Protein AF-A0A8I1LSE9-F1 (afdb_monomer)

Mean predicted aligned error: 7.17 Å

Nearest PDB structures (foldseek):
  5j0l-assembly3_F  TM=4.101E-01  e=3.811E+00  synthetic construct
  8to0-assembly1_z4  TM=3.431E-01  e=9.808E+00  Mus musculus

Solvent-accessible surface area (backbone atoms only — not comparable to full-atom values): 5292 Å² total; per-residue (Å²): 134,85,79,71,48,70,65,52,51,51,51,52,50,50,52,52,51,50,56,51,52,52,53,50,50,56,51,44,70,75,43,63,74,86,62,28,60,64,52,51,52,55,49,52,52,48,52,54,52,51,50,52,52,52,55,52,52,54,50,47,62,75,61,70,44,92,63,49,71,66,55,48,56,53,52,50,54,53,50,52,55,49,51,54,52,49,50,56,63,73,72,106

Secondary structure (DSSP, 8-state):
-----HHHHHHHHHHHHHHHHHHHHHHHHTS-HHHHHHHHHHHHHHHHHHHHHHHHHHHHHHTT-TTHHHHHHHHHHHHHHHHHHHHHHH--

Foldseek 3Di:
DDPCDLLNVLVVLLVVLVVLLVVV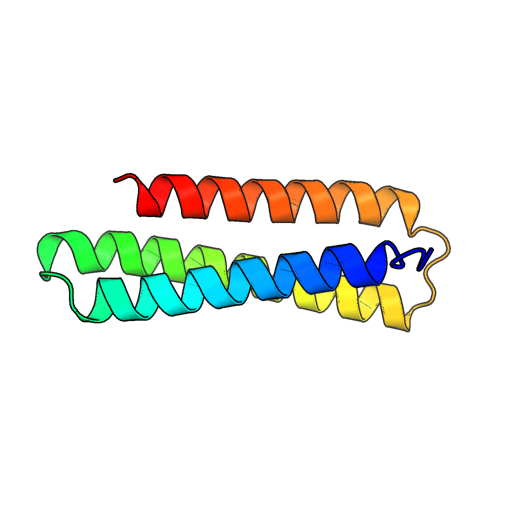LVVLVVDDPVLNPVLVVLSVVLVVLSVVLVVVSVVCVVVVDPPCPVNVVVSVVSSVVSVVSSVVSVVD

Sequence (92 aa):
MTHISYIDHLNQRLGAIESALERERDRLDAAPLEDKVEALTSLSHLQQRHKTVQDRLCKAQRNHAETWSDAHAGFREELDGIADSLERLLTK

Radius of gyration: 15.15 Å; Cα contacts (8 Å, |Δi|>4): 39; chains: 1; bounding box: 32×28×44 Å

pLDDT: mean 78.92, std 10.85, range [37.44, 89.88]

Structure (mmCIF, N/CA/C/O backbone):
data_AF-A0A8I1LSE9-F1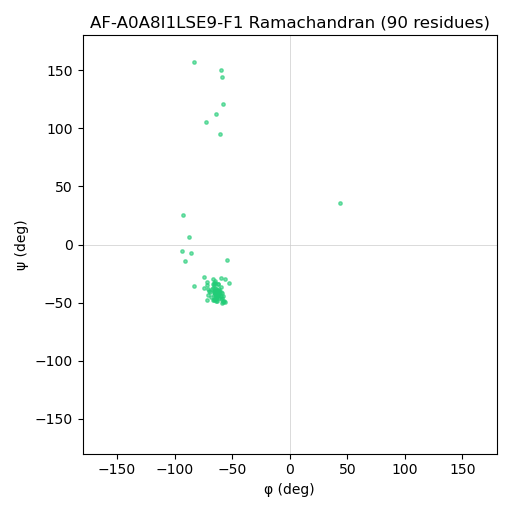
#
_entry.id   AF-A0A8I1LSE9-F1
#
loop_
_atom_site.group_PDB
_atom_site.id
_atom_site.type_symbol
_atom_site.label_atom_id
_atom_site.label_alt_id
_atom_site.label_comp_id
_atom_site.label_asym_id
_atom_site.label_entity_id
_atom_site.label_seq_id
_atom_site.pdbx_PDB_ins_code
_atom_site.Cartn_x
_atom_site.Cartn_y
_atom_site.Cartn_z
_atom_site.occupancy
_atom_site.B_iso_or_equiv
_atom_site.auth_seq_id
_atom_site.auth_comp_id
_atom_site.auth_asym_id
_atom_site.auth_atom_id
_atom_site.pdbx_PDB_model_num
ATOM 1 N N . MET A 1 1 ? -0.084 -21.209 -22.865 1.00 37.44 1 MET A N 1
ATOM 2 C CA . MET A 1 1 ? 0.683 -20.646 -21.734 1.00 37.44 1 MET A CA 1
ATOM 3 C C . MET A 1 1 ? 0.739 -19.145 -21.928 1.00 37.44 1 MET A C 1
ATOM 5 O O . MET A 1 1 ? 1.475 -18.680 -22.785 1.00 37.44 1 MET A O 1
ATOM 9 N N . THR A 1 2 ? -0.118 -18.395 -21.242 1.00 45.62 2 THR A N 1
ATOM 10 C CA . THR A 1 2 ? -0.092 -16.930 -21.293 1.00 45.62 2 THR A CA 1
ATOM 11 C C . THR A 1 2 ? 1.127 -16.454 -20.515 1.0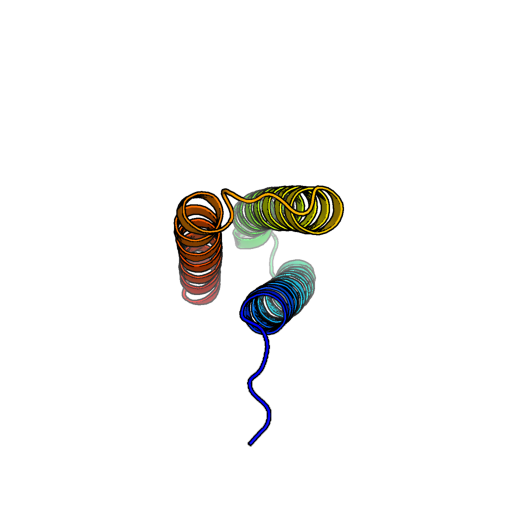0 45.62 2 THR A C 1
ATOM 13 O O . THR A 1 2 ? 1.146 -16.533 -19.289 1.00 45.62 2 THR A O 1
ATOM 16 N N . HIS A 1 3 ? 2.160 -16.009 -21.230 1.00 49.53 3 HIS A N 1
ATOM 17 C CA . HIS A 1 3 ? 3.189 -15.151 -20.657 1.00 49.53 3 HIS A CA 1
ATOM 18 C C . HIS A 1 3 ? 2.478 -13.878 -20.190 1.00 49.53 3 HIS A C 1
ATOM 20 O O . HIS A 1 3 ? 2.197 -12.993 -20.992 1.00 49.53 3 HIS A O 1
ATOM 26 N N . ILE A 1 4 ? 2.106 -13.834 -18.912 1.00 60.03 4 ILE A N 1
ATOM 27 C CA . ILE A 1 4 ? 1.670 -12.601 -18.259 1.00 60.03 4 ILE A CA 1
ATOM 28 C C . ILE A 1 4 ? 2.847 -11.637 -18.404 1.00 60.03 4 ILE A C 1
ATOM 30 O O . ILE A 1 4 ? 3.970 -11.976 -18.013 1.00 60.03 4 ILE A O 1
ATOM 34 N N . SER A 1 5 ? 2.624 -10.486 -19.043 1.00 73.81 5 SER A N 1
ATOM 35 C CA . SER A 1 5 ? 3.676 -9.482 -19.167 1.00 73.81 5 SER A CA 1
ATOM 36 C C . SER A 1 5 ? 4.113 -9.090 -17.760 1.00 73.81 5 SER A C 1
ATOM 38 O O . SER A 1 5 ? 3.296 -9.015 -16.846 1.00 73.81 5 SER A O 1
ATOM 40 N N . TYR A 1 6 ? 5.397 -8.821 -17.549 1.00 73.06 6 TYR A N 1
ATOM 41 C CA . TYR A 1 6 ? 5.875 -8.366 -16.242 1.00 73.06 6 TYR A CA 1
ATOM 42 C C . TYR A 1 6 ? 5.086 -7.147 -15.721 1.00 73.06 6 TYR A C 1
ATOM 44 O O . TYR A 1 6 ? 4.822 -7.019 -14.527 1.00 73.06 6 TYR A O 1
ATOM 52 N N . ILE A 1 7 ? 4.646 -6.289 -16.641 1.00 74.50 7 ILE A N 1
ATOM 53 C CA . ILE A 1 7 ? 3.759 -5.162 -16.356 1.00 74.50 7 ILE A CA 1
ATOM 54 C C . ILE A 1 7 ? 2.410 -5.627 -15.799 1.00 74.50 7 ILE A C 1
ATOM 56 O O . ILE A 1 7 ? 1.928 -5.058 -14.823 1.00 74.50 7 ILE A O 1
ATOM 60 N N . ASP A 1 8 ? 1.823 -6.672 -16.375 1.00 79.38 8 ASP A N 1
ATOM 61 C CA . ASP A 1 8 ? 0.567 -7.248 -15.897 1.00 79.38 8 ASP A CA 1
ATOM 62 C C . ASP A 1 8 ? 0.747 -7.851 -14.501 1.00 79.38 8 ASP A C 1
ATOM 64 O O . ASP A 1 8 ? -0.119 -7.678 -13.649 1.00 79.38 8 ASP A O 1
ATOM 68 N N . HIS A 1 9 ? 1.898 -8.473 -14.226 1.00 81.38 9 HIS A N 1
ATOM 69 C CA . HIS A 1 9 ? 2.227 -8.975 -12.891 1.00 81.38 9 HIS A CA 1
ATOM 70 C C . HIS A 1 9 ? 2.351 -7.837 -11.862 1.00 81.38 9 HIS A C 1
ATOM 72 O O . HIS A 1 9 ? 1.803 -7.935 -10.764 1.00 81.38 9 HIS A O 1
ATOM 78 N N . LEU A 1 10 ? 3.015 -6.728 -12.209 1.00 80.75 10 LEU A N 1
ATOM 79 C CA . LEU A 1 10 ? 3.093 -5.547 -11.341 1.00 80.75 10 LEU A CA 1
ATOM 80 C C . LEU A 1 10 ? 1.724 -4.897 -11.115 1.00 80.75 10 LEU A C 1
ATOM 82 O O . LEU A 1 10 ? 1.402 -4.539 -9.985 1.00 80.75 10 LEU A O 1
ATOM 86 N N . ASN A 1 11 ? 0.906 -4.782 -12.162 1.00 82.25 11 ASN A N 1
ATOM 87 C CA . ASN A 1 11 ? -0.456 -4.260 -12.063 1.00 82.25 11 ASN A CA 1
ATOM 88 C C . ASN A 1 11 ? -1.339 -5.160 -11.189 1.00 82.25 11 ASN A C 1
ATOM 90 O O . ASN A 1 11 ? -2.063 -4.665 -10.329 1.00 82.25 11 ASN A O 1
ATOM 94 N N . GLN A 1 12 ? -1.245 -6.481 -11.355 1.00 86.38 12 GLN A N 1
ATOM 95 C CA . GLN A 1 12 ? -1.968 -7.443 -10.527 1.00 86.38 12 GLN A CA 1
ATOM 96 C C . GLN A 1 12 ? -1.556 -7.321 -9.057 1.00 86.38 12 GLN A C 1
ATOM 98 O O . GLN A 1 12 ? -2.401 -7.357 -8.163 1.00 86.38 12 GLN A O 1
ATOM 103 N N . ARG A 1 13 ? -0.260 -7.122 -8.803 1.00 85.44 13 ARG A N 1
ATOM 104 C CA . ARG A 1 13 ? 0.277 -6.954 -7.454 1.00 85.44 13 ARG A CA 1
ATOM 105 C C . ARG A 1 13 ? -0.132 -5.626 -6.818 1.00 85.44 13 ARG A C 1
ATOM 107 O O . ARG A 1 13 ? -0.501 -5.610 -5.647 1.00 85.44 13 ARG A O 1
ATOM 114 N N . LEU A 1 14 ? -0.145 -4.540 -7.590 1.00 86.12 14 LEU A N 1
ATOM 115 C CA . LEU A 1 14 ? -0.708 -3.255 -7.171 1.00 86.12 14 LEU A CA 1
ATOM 116 C C . LEU A 1 14 ? -2.187 -3.388 -6.798 1.00 86.12 14 LEU A C 1
ATOM 118 O O . LEU A 1 14 ? -2.571 -2.907 -5.736 1.00 86.12 14 LEU A O 1
ATOM 122 N N . GLY A 1 15 ? -2.992 -4.073 -7.614 1.00 87.19 15 GLY A N 1
ATOM 123 C CA . GLY A 1 15 ? -4.412 -4.293 -7.324 1.00 87.19 15 GLY A CA 1
ATOM 124 C C . GLY A 1 15 ? -4.649 -5.165 -6.085 1.00 87.19 15 GLY A C 1
ATOM 125 O O . GLY A 1 15 ? -5.576 -4.919 -5.314 1.00 87.19 15 GLY A O 1
ATOM 126 N N . ALA A 1 16 ? -3.784 -6.155 -5.842 1.00 87.69 16 ALA A N 1
ATOM 127 C CA . ALA A 1 16 ? -3.843 -6.971 -4.631 1.00 87.69 16 ALA A CA 1
ATOM 128 C C . ALA A 1 16 ? -3.536 -6.150 -3.366 1.00 87.69 16 ALA A C 1
ATOM 130 O O . ALA A 1 16 ? -4.246 -6.277 -2.369 1.00 87.69 16 ALA A O 1
ATOM 131 N N . ILE A 1 17 ? -2.517 -5.283 -3.419 1.00 86.56 17 ILE A N 1
ATOM 132 C CA . ILE A 1 17 ? -2.181 -4.366 -2.320 1.00 86.56 17 ILE A CA 1
ATOM 133 C C . ILE A 1 17 ? -3.311 -3.357 -2.094 1.00 86.56 17 ILE A C 1
ATOM 135 O O . ILE A 1 17 ? -3.686 -3.126 -0.952 1.00 86.56 17 ILE A O 1
ATOM 139 N N . GLU A 1 18 ? -3.887 -2.799 -3.159 1.00 88.31 18 GLU A N 1
ATOM 140 C CA . GLU A 1 18 ? -5.024 -1.874 -3.079 1.00 88.31 18 GLU A CA 1
ATOM 141 C C . GLU A 1 18 ? -6.223 -2.521 -2.378 1.00 88.31 18 GLU A C 1
ATOM 143 O O . GLU A 1 18 ? -6.711 -1.998 -1.379 1.00 88.31 18 GLU A O 1
ATOM 148 N N . SER A 1 19 ? -6.602 -3.728 -2.806 1.00 88.81 19 SER A N 1
ATOM 149 C CA . SER A 1 19 ? -7.690 -4.491 -2.183 1.00 88.81 19 SER A CA 1
ATOM 150 C C . SER A 1 19 ? -7.427 -4.781 -0.701 1.00 88.81 19 SER A C 1
ATOM 152 O O . SER A 1 19 ? -8.351 -4.812 0.108 1.00 88.81 19 SER A O 1
ATOM 154 N N . ALA A 1 20 ? -6.172 -5.042 -0.329 1.00 86.12 20 ALA A N 1
ATOM 155 C CA . ALA A 1 20 ? -5.803 -5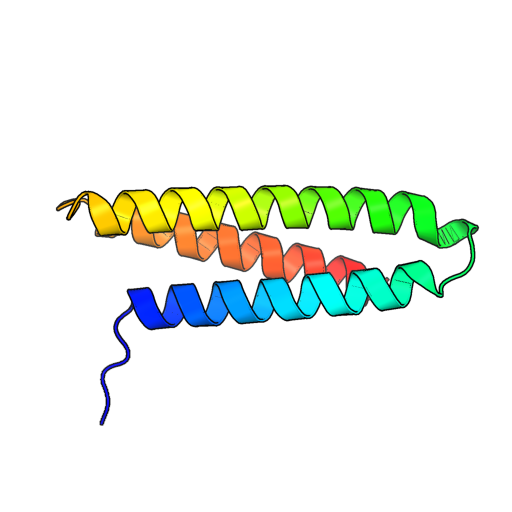.310 1.055 1.00 86.12 20 ALA A CA 1
ATOM 156 C C . ALA A 1 20 ? -5.804 -4.029 1.910 1.00 86.12 20 ALA A C 1
ATOM 158 O O . ALA A 1 20 ? -6.261 -4.064 3.051 1.00 86.12 20 ALA A O 1
ATOM 159 N N . LEU A 1 21 ? -5.371 -2.894 1.349 1.00 85.56 21 LEU A N 1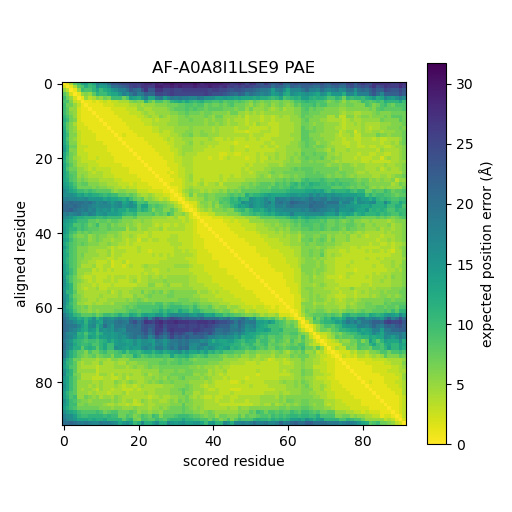
ATOM 160 C CA . LEU A 1 21 ? -5.455 -1.581 1.993 1.00 85.56 21 LEU A CA 1
ATOM 161 C C . LEU A 1 21 ? -6.908 -1.152 2.232 1.00 85.56 21 LEU A C 1
ATOM 163 O O . LEU A 1 21 ? -7.205 -0.604 3.290 1.00 85.56 21 LEU A O 1
ATOM 167 N N . GLU A 1 22 ? -7.807 -1.399 1.278 1.00 88.25 22 GLU A N 1
ATOM 168 C CA . GLU A 1 22 ? -9.241 -1.113 1.425 1.00 88.25 22 GLU A CA 1
ATOM 169 C C . GLU A 1 22 ? -9.878 -1.962 2.526 1.00 88.25 22 GLU A C 1
ATOM 171 O O . GLU A 1 22 ? -10.515 -1.424 3.427 1.00 88.25 22 GLU A O 1
ATOM 176 N N . ARG A 1 23 ? -9.632 -3.277 2.525 1.00 86.88 23 ARG A N 1
ATOM 177 C CA . ARG A 1 23 ? -10.152 -4.170 3.574 1.00 86.88 23 ARG A CA 1
ATOM 178 C C . ARG A 1 23 ? -9.683 -3.767 4.964 1.00 86.88 23 ARG A C 1
ATOM 180 O O . ARG A 1 23 ? -10.465 -3.813 5.909 1.00 86.88 23 ARG A O 1
ATOM 187 N N . GLU A 1 24 ? -8.413 -3.393 5.093 1.00 85.62 24 GLU A N 1
ATOM 188 C CA . GLU A 1 24 ? -7.881 -2.993 6.390 1.00 85.62 24 GLU A CA 1
ATOM 189 C C . GLU A 1 24 ? -8.413 -1.630 6.825 1.00 85.62 24 GLU A C 1
ATOM 191 O O . GLU A 1 24 ? -8.672 -1.422 8.007 1.00 85.62 24 GLU A O 1
ATOM 196 N N . ARG A 1 25 ? -8.680 -0.726 5.876 1.00 85.75 25 ARG A N 1
ATOM 197 C CA . ARG A 1 25 ? -9.396 0.515 6.170 1.00 85.75 25 ARG A CA 1
ATOM 198 C C . ARG A 1 25 ? -10.772 0.240 6.758 1.00 85.75 25 ARG A C 1
ATOM 200 O O . ARG A 1 25 ? -11.079 0.775 7.818 1.00 85.75 25 ARG A O 1
ATOM 207 N N . ASP A 1 26 ? -11.553 -0.619 6.110 1.00 86.69 26 ASP A N 1
ATOM 208 C CA . ASP A 1 26 ? -12.898 -0.975 6.564 1.00 86.69 26 ASP A CA 1
ATOM 209 C C . ASP A 1 26 ? -12.866 -1.643 7.948 1.00 86.69 26 ASP A C 1
ATOM 211 O O . ASP A 1 26 ? -13.686 -1.339 8.818 1.00 86.69 26 ASP A O 1
ATOM 215 N N . ARG A 1 27 ? -11.878 -2.518 8.189 1.00 84.69 27 ARG A N 1
ATOM 216 C CA . ARG A 1 27 ? -11.666 -3.161 9.494 1.00 84.69 27 ARG A CA 1
ATOM 217 C C . ARG A 1 27 ? -11.333 -2.140 10.581 1.00 84.69 27 ARG A C 1
ATOM 219 O O . ARG A 1 27 ? -11.940 -2.180 11.649 1.00 84.69 27 ARG A O 1
ATOM 226 N N . LEU A 1 28 ? -10.391 -1.235 10.322 1.00 82.62 28 LEU A N 1
ATOM 227 C CA . LEU A 1 28 ? -9.998 -0.185 11.266 1.00 82.62 28 LEU A CA 1
ATOM 228 C C . LEU A 1 28 ? -11.115 0.829 11.494 1.00 82.62 28 LEU A C 1
ATOM 230 O O . LEU A 1 28 ? -11.232 1.385 12.587 1.00 82.62 28 LEU A O 1
ATOM 234 N N . ASP A 1 29 ? -11.972 1.053 10.499 1.00 81.31 29 ASP A N 1
ATOM 235 C CA . ASP A 1 29 ? -13.135 1.907 10.672 1.00 81.31 29 ASP A CA 1
ATOM 236 C C . ASP A 1 29 ? -14.139 1.333 11.678 1.00 81.31 29 ASP A C 1
ATOM 238 O O . ASP A 1 29 ? -14.719 2.107 12.448 1.00 81.31 29 ASP A O 1
ATOM 242 N N . ALA A 1 30 ? -14.248 0.004 11.749 1.00 82.75 30 ALA A N 1
ATOM 243 C CA . ALA A 1 30 ? -15.052 -0.729 12.725 1.00 82.75 30 ALA A CA 1
ATOM 244 C C . ALA A 1 30 ? -14.337 -1.015 14.067 1.00 82.75 30 ALA A C 1
ATOM 246 O O . ALA A 1 30 ? -14.977 -1.509 14.999 1.00 82.75 30 ALA A O 1
ATOM 247 N N . ALA A 1 31 ? -13.036 -0.726 14.187 1.00 77.12 31 ALA A N 1
ATOM 248 C CA . ALA A 1 31 ? -12.233 -1.033 15.371 1.00 77.12 31 ALA A CA 1
ATOM 249 C C . ALA A 1 31 ? -12.364 0.025 16.497 1.00 77.12 31 ALA A C 1
ATOM 251 O O . ALA A 1 31 ? -12.709 1.184 16.230 1.00 77.12 31 ALA A O 1
ATOM 252 N N . PRO A 1 32 ? -12.073 -0.341 17.766 1.00 76.50 32 PRO A N 1
ATOM 253 C CA . PRO A 1 32 ? -12.053 0.589 18.897 1.00 76.50 32 PRO A CA 1
ATOM 254 C C . PRO A 1 32 ? -11.043 1.732 18.712 1.00 76.50 32 PRO A C 1
ATOM 256 O O . PRO A 1 32 ? -10.003 1.573 18.078 1.00 76.50 32 PRO A O 1
ATOM 259 N N . LEU A 1 33 ? -11.340 2.895 19.303 1.00 72.56 33 LEU A N 1
ATOM 260 C CA . LEU A 1 33 ? -10.614 4.151 19.061 1.00 72.56 33 LEU A CA 1
ATOM 261 C C . LEU A 1 33 ? -9.112 4.099 19.410 1.00 72.56 33 LEU A C 1
ATOM 263 O O . LEU A 1 33 ? -8.330 4.836 18.812 1.00 72.56 33 LEU A O 1
ATOM 267 N N . GLU A 1 34 ? -8.734 3.258 20.375 1.00 70.31 34 GLU A N 1
ATOM 268 C CA . GLU A 1 34 ? -7.379 3.179 20.941 1.00 70.31 34 GLU A CA 1
ATOM 269 C C . GLU A 1 34 ? -6.354 2.645 19.929 1.00 70.31 34 GLU A C 1
ATOM 271 O O . GLU A 1 34 ? -5.272 3.215 19.810 1.00 70.31 34 GLU A O 1
ATOM 276 N N . ASP A 1 35 ? -6.736 1.666 19.105 1.00 66.69 35 ASP A N 1
ATOM 277 C CA . ASP A 1 35 ? -5.879 1.113 18.042 1.00 66.69 35 ASP A CA 1
ATOM 278 C C . ASP A 1 35 ? -6.058 1.845 16.699 1.00 66.69 35 ASP A C 1
ATOM 280 O O . ASP A 1 35 ? -5.245 1.735 15.779 1.00 66.69 35 ASP A O 1
ATOM 284 N N . LYS A 1 36 ? -7.128 2.640 16.575 1.00 77.75 36 LYS A N 1
ATOM 285 C CA . LYS A 1 36 ? -7.573 3.233 15.309 1.00 77.75 36 LYS A CA 1
ATOM 286 C C . LYS A 1 36 ? -6.653 4.345 14.803 1.00 77.75 36 LYS A C 1
ATOM 288 O O . LYS A 1 36 ? -6.431 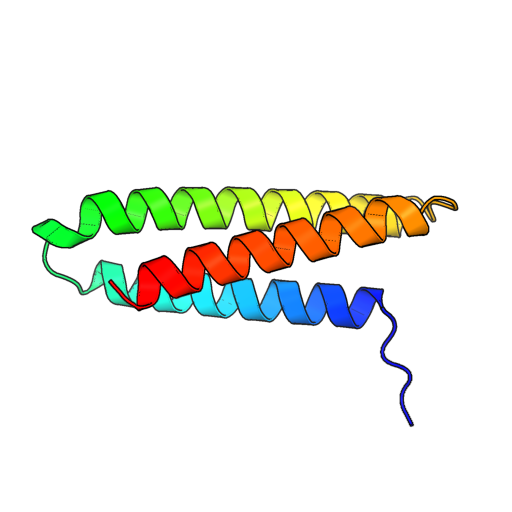4.452 13.601 1.00 77.75 36 LYS A O 1
ATOM 293 N N . VAL A 1 37 ? -6.106 5.189 15.679 1.00 79.38 37 VAL A N 1
ATOM 294 C CA . VAL A 1 37 ? -5.347 6.383 15.251 1.00 79.38 37 VAL A CA 1
ATOM 295 C C . VAL A 1 37 ? -3.981 6.022 14.660 1.00 79.38 37 VAL A C 1
ATOM 297 O O . VAL A 1 37 ? -3.634 6.507 13.579 1.00 79.38 37 VAL A O 1
ATOM 300 N N . GLU A 1 38 ? -3.210 5.166 15.337 1.00 79.44 38 GLU A N 1
ATOM 301 C CA . GLU A 1 38 ? -1.893 4.732 14.849 1.00 79.44 38 GLU A CA 1
ATOM 302 C C . GLU A 1 38 ? -2.048 3.903 13.571 1.00 79.44 38 GLU A C 1
ATOM 304 O O . GLU A 1 38 ? -1.410 4.198 12.557 1.00 79.44 38 GLU A O 1
ATOM 309 N N . ALA A 1 39 ? -2.979 2.945 13.574 1.00 80.56 39 ALA A N 1
ATOM 310 C CA . ALA A 1 39 ? -3.212 2.072 12.435 1.00 80.56 39 ALA A CA 1
ATOM 311 C C . ALA A 1 39 ? -3.725 2.836 11.201 1.00 80.56 39 ALA A C 1
ATOM 313 O O . ALA A 1 39 ? -3.213 2.619 10.103 1.00 80.56 39 ALA A O 1
ATOM 314 N N . LEU A 1 40 ? -4.648 3.799 11.350 1.00 81.81 40 LEU A N 1
ATOM 315 C CA . LEU A 1 40 ? -5.097 4.640 10.228 1.00 81.81 40 LEU A CA 1
ATOM 316 C C . LEU A 1 40 ? -3.993 5.559 9.696 1.00 81.81 40 LEU A C 1
ATOM 318 O O . LEU A 1 40 ? -3.942 5.826 8.491 1.00 81.81 40 LEU A O 1
ATOM 322 N N . THR A 1 41 ? -3.102 6.042 10.565 1.00 86.00 41 THR A N 1
ATOM 323 C CA . THR A 1 41 ? -1.958 6.866 10.150 1.00 86.00 41 THR A CA 1
ATOM 324 C C . THR A 1 41 ? -0.982 6.039 9.316 1.00 86.00 41 THR A C 1
ATOM 326 O O . THR A 1 41 ? -0.594 6.451 8.218 1.00 86.00 41 THR A O 1
ATOM 329 N N . SER A 1 42 ? -0.630 4.842 9.791 1.00 84.81 42 SER A N 1
ATOM 330 C CA . SER A 1 42 ? 0.215 3.905 9.051 1.00 84.81 42 SER A CA 1
ATOM 331 C C . SER A 1 42 ? -0.436 3.466 7.738 1.00 84.81 42 SER A C 1
ATOM 333 O O . SER A 1 42 ? 0.225 3.475 6.699 1.00 84.81 42 SER A O 1
ATOM 335 N N . LEU A 1 43 ? -1.740 3.177 7.741 1.00 87.06 43 LEU A N 1
ATOM 336 C CA . LEU A 1 43 ? -2.487 2.812 6.540 1.00 87.06 43 LEU A CA 1
ATOM 337 C C . LEU A 1 43 ? -2.497 3.943 5.503 1.00 87.06 43 LEU A C 1
ATOM 339 O O . LEU A 1 43 ? -2.238 3.706 4.324 1.00 87.06 43 LEU A O 1
ATOM 343 N N . SER A 1 44 ? -2.720 5.185 5.937 1.00 86.62 44 SER A N 1
ATOM 344 C CA . SER A 1 44 ? -2.696 6.360 5.054 1.00 86.62 44 SER A CA 1
ATOM 345 C C . SER A 1 44 ? -1.322 6.555 4.408 1.00 86.62 44 SER A C 1
ATOM 347 O O . SER A 1 44 ? -1.223 6.873 3.221 1.00 86.62 44 SER A O 1
ATOM 349 N N . HIS A 1 45 ? -0.243 6.310 5.158 1.00 88.62 45 HIS A N 1
ATOM 350 C CA . HIS A 1 45 ? 1.113 6.351 4.616 1.00 88.62 45 HIS A CA 1
ATOM 351 C C . HIS A 1 45 ? 1.330 5.263 3.549 1.00 88.62 45 HIS A C 1
ATOM 353 O O . HIS A 1 45 ? 1.922 5.528 2.500 1.00 88.62 45 HIS A O 1
ATOM 359 N N . LEU A 1 46 ? 0.823 4.048 3.779 1.00 88.31 46 LEU A N 1
ATOM 360 C CA . LEU A 1 46 ? 0.905 2.954 2.807 1.00 88.31 46 LEU A CA 1
ATOM 361 C C . LEU A 1 46 ? 0.098 3.239 1.537 1.00 88.31 46 LEU A C 1
ATOM 363 O O . LEU A 1 46 ? 0.608 3.005 0.442 1.00 88.31 46 LEU A O 1
ATOM 367 N N . GLN A 1 47 ? -1.094 3.826 1.663 1.00 88.44 47 GLN A N 1
ATOM 368 C CA . GLN A 1 47 ? -1.900 4.279 0.523 1.00 88.44 47 GLN A CA 1
ATOM 369 C C . GLN A 1 47 ? -1.151 5.320 -0.323 1.00 88.44 47 GLN A C 1
ATOM 371 O O . GLN A 1 47 ? -1.105 5.218 -1.549 1.00 88.44 47 GLN A O 1
ATOM 376 N N . GLN A 1 48 ? -0.493 6.290 0.317 1.00 89.88 48 GLN A N 1
ATOM 377 C CA . GLN A 1 48 ? 0.290 7.305 -0.391 1.00 89.88 48 GLN A CA 1
ATOM 378 C C . GLN A 1 48 ? 1.486 6.695 -1.144 1.00 89.88 48 GLN A C 1
ATOM 380 O O . GLN A 1 48 ? 1.779 7.086 -2.281 1.00 89.88 48 GLN A O 1
ATOM 385 N N . ARG A 1 49 ? 2.174 5.723 -0.530 1.00 87.44 49 ARG A N 1
ATOM 386 C CA . ARG A 1 49 ? 3.279 4.992 -1.170 1.00 87.44 49 ARG A CA 1
ATOM 387 C C . ARG A 1 49 ? 2.789 4.171 -2.360 1.00 87.44 49 ARG A C 1
ATOM 389 O O . ARG A 1 49 ? 3.375 4.278 -3.434 1.00 87.44 49 ARG A O 1
ATOM 396 N N . HIS A 1 50 ? 1.697 3.424 -2.200 1.00 88.62 50 HIS A N 1
ATOM 397 C CA . HIS A 1 50 ? 1.071 2.651 -3.280 1.00 88.62 50 HIS A CA 1
ATOM 398 C C . HIS A 1 50 ? 0.714 3.537 -4.477 1.00 88.62 50 HIS A C 1
ATOM 400 O O . HIS A 1 50 ? 1.152 3.261 -5.595 1.00 88.62 50 HIS A O 1
ATOM 406 N N . LYS A 1 51 ? 0.045 4.669 -4.235 1.00 87.00 51 LYS A N 1
ATOM 407 C CA . LYS A 1 51 ? -0.307 5.632 -5.285 1.00 87.00 51 LYS A CA 1
ATOM 408 C C . LYS A 1 51 ? 0.921 6.188 -6.007 1.00 87.00 51 LYS A C 1
ATOM 410 O O . LYS A 1 51 ? 0.933 6.302 -7.230 1.00 87.00 51 LYS A O 1
ATOM 415 N N . THR A 1 52 ? 1.984 6.489 -5.263 1.00 87.75 52 THR A N 1
ATOM 416 C CA . THR A 1 52 ? 3.247 6.976 -5.841 1.00 87.75 52 THR A CA 1
ATOM 417 C C . THR A 1 52 ? 3.877 5.936 -6.774 1.00 87.75 52 THR A C 1
ATOM 419 O O . THR A 1 52 ? 4.343 6.284 -7.862 1.00 87.75 52 THR A O 1
ATOM 422 N N . VAL A 1 53 ? 3.871 4.659 -6.378 1.00 86.25 53 VAL A N 1
ATOM 423 C CA . VAL A 1 53 ? 4.358 3.545 -7.208 1.00 86.25 53 VAL A CA 1
ATOM 424 C C . VAL A 1 53 ? 3.498 3.390 -8.461 1.00 86.25 53 VAL A C 1
ATOM 426 O O . VAL A 1 53 ? 4.039 3.296 -9.563 1.00 86.25 53 VAL A O 1
ATOM 429 N N . GLN A 1 54 ? 2.173 3.428 -8.316 1.00 86.25 54 GLN A N 1
ATOM 430 C CA . GLN A 1 54 ? 1.227 3.332 -9.427 1.00 86.25 54 GLN A CA 1
ATOM 431 C C . GLN A 1 54 ? 1.434 4.458 -10.453 1.00 86.25 54 GLN A C 1
ATOM 433 O O . GLN A 1 54 ? 1.547 4.195 -11.653 1.00 86.25 54 GLN A O 1
ATOM 438 N N . ASP A 1 55 ? 1.570 5.705 -9.995 1.00 85.88 55 ASP A N 1
ATOM 439 C CA . ASP A 1 55 ? 1.820 6.862 -10.859 1.00 85.88 55 ASP A CA 1
ATOM 440 C C . ASP A 1 55 ? 3.153 6.739 -11.610 1.00 85.88 55 ASP A C 1
ATOM 442 O O . ASP A 1 55 ? 3.241 7.048 -12.804 1.00 85.88 55 ASP A O 1
ATOM 446 N N . ARG A 1 56 ? 4.208 6.272 -10.930 1.00 84.19 56 ARG A N 1
ATOM 447 C CA . ARG A 1 56 ? 5.520 6.036 -11.549 1.00 84.19 56 ARG A CA 1
ATOM 448 C C . ARG A 1 56 ? 5.466 4.908 -12.578 1.00 84.19 56 ARG A C 1
ATOM 450 O O . ARG A 1 56 ? 6.049 5.062 -13.651 1.00 84.19 56 ARG A O 1
ATOM 457 N N . LEU A 1 57 ? 4.741 3.826 -12.296 1.00 81.50 57 LEU A N 1
ATOM 458 C CA . LEU A 1 57 ? 4.554 2.714 -13.228 1.00 81.50 57 LEU A CA 1
ATOM 459 C C . LEU A 1 57 ? 3.790 3.166 -14.481 1.00 81.50 57 LEU A C 1
ATOM 461 O O . LEU A 1 57 ? 4.215 2.883 -15.599 1.00 81.50 57 LEU A O 1
ATOM 465 N N . CYS A 1 58 ? 2.715 3.940 -14.309 1.00 82.31 58 CYS A N 1
ATOM 466 C CA . CYS A 1 58 ? 1.940 4.490 -15.420 1.00 82.31 58 CYS A CA 1
ATOM 467 C C . CYS A 1 58 ? 2.789 5.426 -16.300 1.00 82.31 58 CYS A C 1
ATOM 469 O O . CYS A 1 58 ? 2.739 5.356 -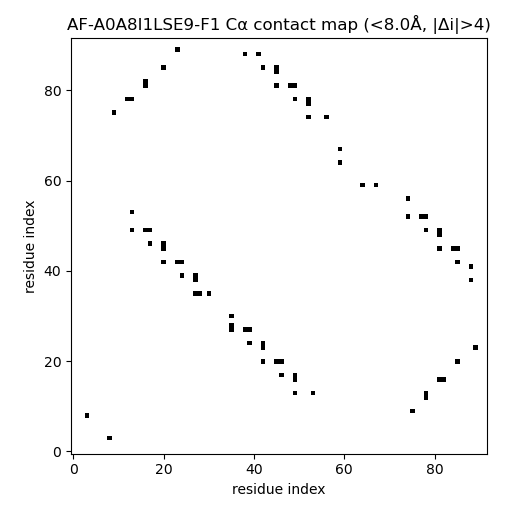17.531 1.00 82.31 58 CYS A O 1
ATOM 471 N N . LYS A 1 59 ? 3.628 6.271 -15.687 1.00 81.12 59 LYS A N 1
ATOM 472 C CA . LYS A 1 59 ? 4.588 7.119 -16.416 1.00 81.12 59 LYS A CA 1
ATOM 473 C C . LYS A 1 59 ? 5.627 6.288 -17.177 1.00 81.12 59 LYS A C 1
ATOM 475 O O . LYS A 1 59 ? 5.897 6.590 -18.336 1.00 81.12 59 LYS A O 1
ATOM 480 N N . ALA A 1 60 ? 6.172 5.234 -16.568 1.00 78.19 60 ALA A N 1
ATOM 481 C CA . ALA A 1 60 ? 7.140 4.344 -17.215 1.00 78.19 60 ALA A CA 1
ATOM 482 C C . ALA A 1 60 ? 6.539 3.591 -18.418 1.00 78.19 60 ALA A C 1
ATOM 484 O O . ALA A 1 60 ? 7.192 3.457 -19.453 1.00 78.19 60 ALA A O 1
ATOM 485 N N . GLN A 1 61 ? 5.275 3.163 -18.314 1.00 76.19 61 GLN A N 1
ATOM 486 C CA . GLN A 1 61 ? 4.526 2.537 -19.412 1.00 76.19 61 GLN A CA 1
ATOM 487 C C . GLN A 1 61 ? 4.308 3.502 -20.578 1.00 76.19 61 GLN A C 1
ATOM 489 O O . GLN A 1 61 ? 4.562 3.143 -21.724 1.00 76.19 61 GLN A O 1
ATOM 494 N N . ARG A 1 62 ? 3.881 4.739 -20.291 1.00 75.06 62 ARG A N 1
ATOM 495 C CA . ARG A 1 62 ? 3.626 5.762 -21.319 1.00 75.06 62 ARG A CA 1
ATOM 496 C C . ARG A 1 62 ? 4.888 6.203 -22.056 1.00 75.06 62 ARG A C 1
ATOM 498 O O . ARG A 1 62 ? 4.817 6.517 -23.237 1.00 75.06 62 ARG A O 1
ATOM 505 N N . ASN A 1 63 ? 6.029 6.216 -21.372 1.00 72.44 63 ASN A N 1
ATOM 506 C CA . ASN A 1 63 ? 7.282 6.716 -21.931 1.00 72.44 63 ASN A CA 1
ATOM 507 C C . ASN A 1 63 ? 8.095 5.654 -22.694 1.00 72.44 63 ASN A C 1
ATOM 509 O O . ASN A 1 63 ? 9.221 5.957 -23.075 1.00 72.44 63 ASN A O 1
ATOM 513 N N . HIS A 1 64 ? 7.568 4.433 -22.898 1.00 64.69 64 HIS A N 1
ATOM 514 C CA . HIS A 1 64 ? 8.263 3.319 -23.574 1.00 64.69 64 HIS A CA 1
ATOM 515 C C . HIS A 1 64 ? 9.729 3.159 -23.130 1.00 64.69 64 HIS A C 1
ATOM 517 O O . HIS A 1 64 ? 10.606 2.872 -23.938 1.00 64.69 64 HIS A O 1
ATOM 523 N N . ALA A 1 65 ? 10.003 3.410 -21.847 1.00 58.06 65 ALA A N 1
ATOM 524 C CA . ALA A 1 65 ? 11.354 3.714 -21.402 1.00 58.06 65 ALA A CA 1
ATOM 525 C C . ALA A 1 65 ? 12.294 2.518 -21.617 1.00 58.06 65 ALA A C 1
ATOM 527 O O . ALA A 1 65 ? 12.194 1.515 -20.923 1.00 58.06 65 ALA A O 1
ATOM 528 N N . GLU A 1 66 ? 13.256 2.634 -22.532 1.00 53.69 66 GLU A N 1
ATOM 529 C CA . GLU A 1 66 ? 14.299 1.623 -22.789 1.00 53.69 66 GLU A CA 1
ATOM 530 C C . GLU A 1 66 ? 15.092 1.224 -21.518 1.00 53.69 66 GLU A C 1
ATOM 532 O O . GLU A 1 66 ? 15.749 0.189 -21.482 1.00 53.69 66 GLU A O 1
ATOM 537 N N . THR A 1 67 ? 14.957 1.985 -20.427 1.00 54.44 67 THR A N 1
ATOM 538 C CA . THR A 1 67 ? 15.507 1.757 -19.081 1.00 54.44 67 THR A CA 1
ATOM 539 C C . THR A 1 67 ? 14.566 1.009 -18.118 1.00 54.44 67 THR A C 1
ATOM 541 O O . THR A 1 67 ? 14.687 1.127 -16.897 1.00 54.44 67 THR A O 1
ATOM 544 N N . TRP A 1 68 ? 13.630 0.202 -18.635 1.00 64.00 68 TRP A N 1
ATOM 545 C CA . TRP A 1 68 ? 12.692 -0.588 -17.820 1.00 64.00 68 TRP A CA 1
ATOM 546 C C . TRP A 1 68 ? 13.380 -1.520 -16.809 1.00 64.00 68 TRP A C 1
ATOM 548 O O . TRP A 1 68 ? 12.810 -1.746 -15.752 1.00 64.00 68 TRP A O 1
ATOM 558 N N . SER A 1 69 ? 14.590 -2.021 -17.083 1.00 60.22 69 SER A N 1
ATOM 559 C CA . SER A 1 69 ? 15.354 -2.939 -16.208 1.00 60.22 69 SER A CA 1
ATOM 560 C C . SER A 1 69 ? 15.619 -2.391 -14.798 1.00 60.22 69 SER A C 1
ATOM 562 O O . SER A 1 69 ? 15.361 -3.069 -13.803 1.00 60.22 69 SER A O 1
ATOM 564 N N . ASP A 1 70 ? 16.097 -1.152 -14.690 1.00 61.84 70 ASP A N 1
ATOM 565 C CA . ASP A 1 70 ? 16.510 -0.598 -13.392 1.00 61.84 70 ASP A CA 1
ATOM 566 C C . ASP A 1 70 ? 15.304 -0.054 -12.621 1.00 61.84 70 ASP A C 1
ATOM 568 O O . ASP A 1 70 ? 15.179 -0.240 -11.410 1.00 61.84 70 ASP A O 1
ATOM 572 N N . ALA A 1 71 ? 14.340 0.528 -13.343 1.00 67.88 71 ALA A N 1
ATOM 573 C CA . ALA A 1 71 ? 13.049 0.898 -12.774 1.00 67.88 71 ALA A CA 1
ATOM 574 C C . ALA A 1 71 ? 12.279 -0.338 -12.258 1.00 67.88 71 ALA A C 1
ATOM 576 O O . ALA A 1 71 ? 11.599 -0.267 -11.238 1.00 67.88 71 ALA A O 1
ATOM 577 N N . HIS A 1 72 ? 12.423 -1.488 -12.923 1.00 67.50 72 HIS A N 1
ATOM 578 C CA . HIS A 1 72 ? 11.777 -2.759 -12.588 1.00 67.50 72 HIS A CA 1
ATOM 579 C C . HIS A 1 72 ? 12.201 -3.311 -11.227 1.00 67.50 72 HIS A C 1
ATOM 581 O O . HIS A 1 72 ? 11.325 -3.729 -10.466 1.00 67.50 72 HIS A O 1
ATOM 587 N N . ALA A 1 73 ? 13.501 -3.310 -10.910 1.00 71.38 73 ALA A N 1
ATOM 588 C CA . ALA A 1 73 ? 13.990 -3.767 -9.608 1.00 71.38 73 ALA A CA 1
ATOM 589 C C . ALA A 1 73 ? 13.459 -2.875 -8.475 1.00 71.38 73 ALA A C 1
ATOM 591 O O . ALA A 1 73 ? 12.924 -3.391 -7.494 1.00 71.38 73 ALA A O 1
ATOM 592 N N . GLY A 1 74 ? 13.492 -1.553 -8.676 1.00 80.12 74 GLY A N 1
ATOM 593 C CA . GLY A 1 74 ? 12.966 -0.588 -7.710 1.00 80.12 74 GLY A CA 1
ATOM 594 C C . GLY A 1 74 ? 11.459 -0.727 -7.477 1.00 80.12 74 GLY A C 1
ATOM 595 O O . GLY A 1 74 ? 11.012 -0.699 -6.335 1.00 80.12 74 GLY A O 1
ATOM 596 N N . PHE A 1 75 ? 10.658 -0.950 -8.527 1.00 81.62 75 PHE A N 1
ATOM 597 C CA . PHE A 1 75 ? 9.213 -1.155 -8.360 1.00 81.62 75 PHE A CA 1
ATOM 598 C C . PHE A 1 75 ? 8.881 -2.425 -7.587 1.00 81.62 75 PHE A C 1
ATOM 600 O O . PHE A 1 75 ? 7.964 -2.415 -6.769 1.00 81.62 75 PHE A O 1
ATOM 607 N N . ARG A 1 76 ? 9.607 -3.518 -7.837 1.00 82.44 76 ARG A N 1
ATOM 608 C CA . ARG A 1 76 ? 9.372 -4.768 -7.114 1.00 82.44 76 ARG A CA 1
ATOM 609 C C . ARG A 1 76 ? 9.705 -4.611 -5.634 1.00 82.44 76 ARG A C 1
ATOM 611 O O . ARG A 1 76 ? 8.867 -4.946 -4.810 1.00 82.44 76 ARG A O 1
ATOM 618 N N . GLU A 1 77 ? 10.866 -4.046 -5.321 1.00 85.81 77 GLU A N 1
ATOM 619 C CA . GLU A 1 77 ? 11.308 -3.817 -3.943 1.00 85.81 77 GLU A CA 1
ATOM 620 C C . GLU A 1 77 ? 10.379 -2.849 -3.192 1.00 85.81 77 GLU A C 1
ATOM 622 O O . GLU A 1 77 ? 10.029 -3.082 -2.035 1.00 85.81 77 GLU A O 1
ATOM 627 N N . GLU A 1 78 ? 9.890 -1.798 -3.859 1.00 85.62 78 GLU A N 1
ATOM 628 C CA . G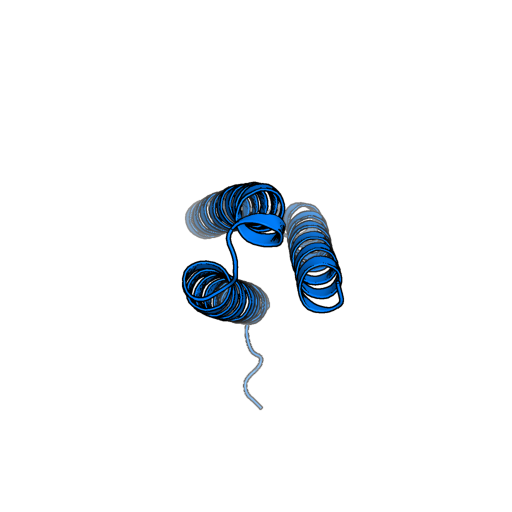LU A 1 78 ? 8.908 -0.885 -3.269 1.00 85.62 78 GLU A CA 1
ATOM 629 C C . GLU A 1 78 ? 7.569 -1.581 -2.976 1.00 85.62 78 GLU A C 1
ATOM 631 O O . GLU A 1 78 ? 6.995 -1.355 -1.910 1.00 85.62 78 GLU A O 1
ATOM 636 N N . LEU A 1 79 ? 7.080 -2.443 -3.877 1.00 85.88 79 LEU A N 1
ATOM 637 C CA . LEU A 1 79 ? 5.855 -3.222 -3.656 1.00 85.88 79 LEU A CA 1
ATOM 638 C C . LEU A 1 79 ? 6.029 -4.287 -2.571 1.00 85.88 79 LEU A C 1
ATOM 640 O O . LEU A 1 79 ? 5.120 -4.456 -1.760 1.00 85.88 79 LEU A O 1
A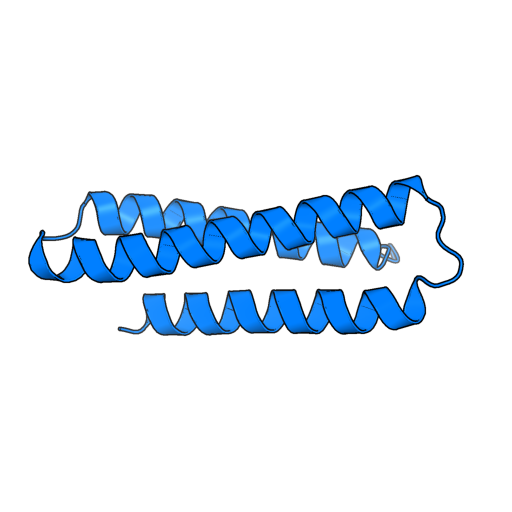TOM 644 N N . ASP A 1 80 ? 7.173 -4.974 -2.542 1.00 86.19 80 ASP A N 1
ATOM 645 C CA . ASP A 1 80 ? 7.538 -5.922 -1.484 1.00 86.19 80 ASP A CA 1
ATOM 646 C C . ASP A 1 80 ? 7.519 -5.198 -0.125 1.00 86.19 80 ASP A C 1
ATOM 648 O O . ASP A 1 80 ? 6.817 -5.607 0.794 1.00 86.19 80 ASP A O 1
ATOM 652 N N . GLY A 1 81 ? 8.161 -4.030 -0.030 1.00 87.69 81 GLY A N 1
ATOM 653 C CA . GLY A 1 81 ? 8.184 -3.236 1.197 1.00 87.69 81 GLY A CA 1
ATOM 654 C C . GLY A 1 81 ? 6.815 -2.697 1.634 1.00 87.69 81 GLY A C 1
ATOM 655 O O . GLY A 1 81 ? 6.581 -2.524 2.834 1.00 87.69 81 GLY A O 1
ATOM 656 N N . ILE A 1 82 ? 5.902 -2.406 0.698 1.00 86.94 82 ILE A N 1
ATOM 657 C CA . ILE A 1 82 ? 4.511 -2.047 1.028 1.00 86.94 82 ILE A CA 1
ATOM 658 C C . ILE A 1 82 ? 3.756 -3.276 1.546 1.00 86.94 82 ILE A C 1
ATOM 660 O O . ILE A 1 82 ? 3.056 -3.158 2.551 1.00 86.94 82 ILE A O 1
ATOM 664 N N . ALA A 1 83 ? 3.918 -4.435 0.904 1.00 85.69 83 ALA A N 1
ATOM 665 C CA . ALA A 1 83 ? 3.283 -5.681 1.325 1.00 85.69 83 ALA A CA 1
ATOM 666 C C . ALA A 1 83 ? 3.742 -6.104 2.730 1.00 85.69 83 ALA A C 1
ATOM 668 O O . ALA A 1 83 ? 2.896 -6.350 3.584 1.00 85.69 83 ALA A O 1
ATOM 669 N N . ASP A 1 84 ? 5.046 -6.066 3.010 1.00 88.12 84 ASP A N 1
ATOM 670 C CA . ASP A 1 84 ? 5.604 -6.390 4.329 1.00 88.12 84 ASP A CA 1
ATOM 671 C C . ASP A 1 84 ? 5.103 -5.429 5.417 1.00 88.12 84 ASP A C 1
ATOM 673 O O . ASP A 1 84 ? 4.803 -5.824 6.544 1.00 88.12 84 ASP A O 1
ATOM 677 N N . SER A 1 85 ? 5.007 -4.136 5.093 1.00 87.06 85 SER A N 1
ATOM 678 C CA . SER A 1 85 ? 4.491 -3.132 6.030 1.00 87.06 85 SER A CA 1
ATOM 679 C C . SER A 1 85 ? 3.011 -3.356 6.334 1.00 87.06 85 SER A C 1
ATOM 681 O O . SER A 1 85 ? 2.584 -3.162 7.471 1.00 87.06 85 SER A O 1
ATOM 683 N N . LEU A 1 86 ? 2.240 -3.767 5.325 1.00 84.44 86 LEU A N 1
ATOM 684 C CA . LEU A 1 86 ? 0.834 -4.106 5.479 1.00 84.44 86 LEU A CA 1
ATOM 685 C C . LEU A 1 86 ? 0.664 -5.386 6.302 1.00 84.44 86 LEU A C 1
ATOM 687 O O . LEU A 1 86 ? -0.132 -5.399 7.230 1.00 84.44 86 LEU A O 1
ATOM 691 N N . GLU A 1 87 ? 1.450 -6.429 6.034 1.00 85.44 87 GLU A N 1
ATOM 692 C CA . GLU A 1 87 ? 1.428 -7.673 6.809 1.00 85.44 87 GLU A CA 1
ATOM 693 C C . GLU A 1 87 ? 1.725 -7.419 8.291 1.00 85.44 87 GLU A C 1
ATOM 695 O O . GLU A 1 87 ? 0.992 -7.906 9.151 1.00 85.44 87 GLU A O 1
ATOM 700 N N . ARG A 1 88 ? 2.727 -6.587 8.602 1.00 84.88 88 ARG A N 1
ATOM 701 C CA . ARG A 1 88 ? 3.043 -6.181 9.984 1.00 84.88 88 ARG A CA 1
ATOM 702 C C . ARG A 1 88 ? 1.919 -5.411 10.663 1.00 84.88 88 ARG A C 1
ATOM 704 O O . ARG A 1 88 ? 1.763 -5.517 11.874 1.00 84.88 88 ARG A O 1
ATOM 711 N N . LEU A 1 89 ? 1.176 -4.609 9.905 1.00 80.31 89 LEU A N 1
ATOM 712 C CA . LEU A 1 89 ? 0.023 -3.881 10.425 1.00 80.31 89 LEU A CA 1
ATOM 713 C C . LEU A 1 89 ? -1.146 -4.834 10.704 1.00 80.31 89 LEU A C 1
ATOM 715 O O . LEU A 1 89 ? -1.840 -4.659 11.694 1.00 80.31 89 LEU A O 1
ATOM 719 N N . LEU A 1 90 ? -1.301 -5.874 9.880 1.00 73.50 90 LEU A N 1
ATOM 720 C CA . LEU A 1 90 ? -2.337 -6.901 10.016 1.00 73.50 90 LEU A CA 1
ATOM 721 C C . LEU A 1 90 ? -2.088 -7.904 11.150 1.00 73.50 90 LEU A C 1
ATOM 723 O O . LEU A 1 90 ? -3.048 -8.493 11.648 1.00 73.50 90 LEU A O 1
ATOM 727 N N . THR A 1 91 ? -0.821 -8.148 11.502 1.00 75.06 91 THR A N 1
ATOM 728 C CA . THR A 1 91 ? -0.412 -9.100 12.553 1.00 75.06 91 THR A CA 1
ATOM 729 C C . THR A 1 91 ? -0.215 -8.472 13.933 1.00 75.06 91 THR A C 1
ATOM 731 O O . THR A 1 91 ? 0.025 -9.216 14.885 1.00 75.06 91 THR A O 1
ATOM 734 N N . LYS A 1 92 ? -0.308 -7.142 14.051 1.00 57.69 92 LYS A N 1
ATOM 735 C CA . LYS A 1 92 ? -0.459 -6.462 15.345 1.00 57.69 92 LYS A CA 1
ATOM 736 C C . LYS A 1 92 ? -1.872 -6.671 15.889 1.00 57.69 92 LYS A C 1
ATOM 738 O O . LYS A 1 92 ? -1.963 -6.852 17.121 1.00 57.69 92 LYS A O 1
#